Protein AF-A0A957YSC2-F1 (afdb_monomer_lite)

Secondary structure (DSSP, 8-state):
--HHHHHHHHHHHHHHHHHHHHHHHHHSPTT-STTHHHHHHHHHHHHHH-S---STTSGGGGS-THHHHHHHHHHTTS---SSS--B-TTB-SS--TT-B--SB---GGGSTT--THHHHHHHHHHHHHHHHHHHHHHHHHHHHHHSPPPPPTT-S--

Structure (mmCIF, N/CA/C/O backbone):
data_AF-A0A957YSC2-F1
#
_entry.id   AF-A0A957YSC2-F1
#
loop_
_atom_site.group_PDB
_atom_site.id
_atom_site.type_symbol
_atom_site.label_atom_id
_atom_site.label_alt_id
_atom_site.label_comp_id
_atom_site.label_asym_id
_atom_site.label_entity_id
_atom_site.label_seq_id
_atom_site.pdbx_PDB_ins_code
_atom_site.Cartn_x
_atom_site.Cartn_y
_atom_site.Cartn_z
_atom_site.occupancy
_atom_site.B_iso_or_equiv
_atom_site.auth_seq_id
_atom_site.auth_comp_id
_atom_site.auth_asym_id
_atom_site.auth_atom_id
_atom_site.pdbx_PDB_model_num
ATOM 1 N N . MET A 1 1 ? -17.896 9.058 29.463 1.00 62.88 1 MET A N 1
ATOM 2 C CA . MET A 1 1 ? -18.098 9.526 28.073 1.00 62.88 1 MET A CA 1
ATOM 3 C C . MET A 1 1 ? -19.356 8.866 27.535 1.00 62.88 1 MET A C 1
ATOM 5 O O . MET A 1 1 ? -19.517 7.671 27.756 1.00 62.88 1 MET A O 1
ATOM 9 N N . ASN A 1 2 ? -20.286 9.606 26.928 1.00 84.62 2 ASN A N 1
ATOM 10 C CA . ASN A 1 2 ? -21.500 8.982 26.395 1.00 84.62 2 ASN A CA 1
ATOM 11 C C . ASN A 1 2 ? -21.150 8.113 25.158 1.00 84.62 2 ASN A C 1
ATOM 13 O O . ASN A 1 2 ? -20.099 8.283 24.527 1.00 84.62 2 ASN A O 1
ATOM 17 N N . HIS A 1 3 ? -22.006 7.141 24.833 1.00 85.12 3 HIS A N 1
ATOM 18 C CA . HIS A 1 3 ? -21.762 6.214 23.721 1.00 85.12 3 HIS A CA 1
ATOM 19 C C . HIS A 1 3 ? -21.606 6.955 22.380 1.00 85.12 3 HIS A C 1
ATOM 21 O O . HIS A 1 3 ? -20.705 6.645 21.606 1.00 85.12 3 HIS A O 1
ATOM 27 N N . ARG A 1 4 ? -22.405 8.008 22.160 1.00 90.19 4 ARG A N 1
ATOM 28 C CA . ARG A 1 4 ? -22.374 8.833 20.942 1.00 90.19 4 ARG A CA 1
ATOM 29 C C . ARG A 1 4 ? -21.027 9.533 20.732 1.00 90.19 4 ARG A C 1
ATOM 31 O O . ARG A 1 4 ? -20.445 9.399 19.667 1.00 90.19 4 ARG A O 1
ATOM 38 N N . SER A 1 5 ? -20.489 10.212 21.742 1.00 91.19 5 SER A N 1
ATOM 39 C CA . SER A 1 5 ? -19.176 10.868 21.699 1.00 91.19 5 SER A CA 1
ATOM 40 C C . SER A 1 5 ? -18.053 9.865 21.462 1.00 91.19 5 SER A C 1
ATOM 42 O O . SER A 1 5 ? -17.110 10.165 20.745 1.00 91.19 5 SER A O 1
ATOM 44 N N . THR A 1 6 ? -18.170 8.657 22.016 1.00 91.44 6 THR A N 1
ATOM 45 C CA . THR A 1 6 ? -17.183 7.595 21.785 1.00 91.44 6 THR A CA 1
ATOM 46 C C . THR A 1 6 ? -17.180 7.142 20.325 1.00 91.44 6 THR A C 1
ATOM 48 O O . THR A 1 6 ? -16.116 7.035 19.723 1.00 91.44 6 THR A O 1
ATOM 51 N N . LEU A 1 7 ? -18.362 6.931 19.738 1.00 92.62 7 LEU A N 1
ATOM 52 C CA . LEU A 1 7 ? -18.491 6.584 18.321 1.00 92.62 7 LEU A CA 1
ATOM 53 C C . LEU A 1 7 ? -18.013 7.711 17.402 1.00 92.62 7 LEU A C 1
ATOM 55 O O . LEU A 1 7 ? -17.359 7.434 16.400 1.00 92.62 7 LEU A O 1
ATOM 59 N N . LEU A 1 8 ? -18.296 8.970 17.749 1.00 96.00 8 LEU A N 1
ATOM 60 C CA . LEU A 1 8 ? -17.815 10.129 16.994 1.00 96.00 8 LEU A CA 1
ATOM 61 C C . LEU A 1 8 ? -16.286 10.213 17.005 1.00 96.00 8 LEU A C 1
ATOM 63 O O . LEU A 1 8 ? -15.685 10.380 15.949 1.00 96.00 8 LEU A O 1
ATOM 67 N N . LEU A 1 9 ? -15.654 10.038 18.169 1.00 95.75 9 LEU A N 1
ATOM 68 C CA . LEU A 1 9 ? -14.194 10.041 18.285 1.00 95.75 9 LEU A CA 1
ATOM 69 C C . LEU A 1 9 ? -13.557 8.884 17.514 1.00 95.75 9 LEU A C 1
ATOM 71 O O . LEU A 1 9 ? -12.603 9.101 16.775 1.00 95.75 9 LEU A O 1
ATOM 75 N N . LEU A 1 10 ? -14.104 7.671 17.635 1.00 96.12 10 LEU A N 1
ATOM 76 C CA . LEU A 1 10 ? -13.619 6.526 16.867 1.00 96.12 10 LEU A CA 1
ATOM 77 C C . LEU A 1 10 ? -13.745 6.778 15.361 1.00 96.12 10 LEU A C 1
ATOM 79 O O . LEU A 1 10 ? -12.794 6.550 14.624 1.00 96.12 10 LEU A O 1
ATOM 83 N N . SER A 1 11 ? -14.892 7.288 14.911 1.00 97.69 11 SER A N 1
ATOM 84 C CA . SER A 1 11 ? -15.116 7.604 13.497 1.00 97.69 11 SER A CA 1
ATOM 85 C C . SER A 1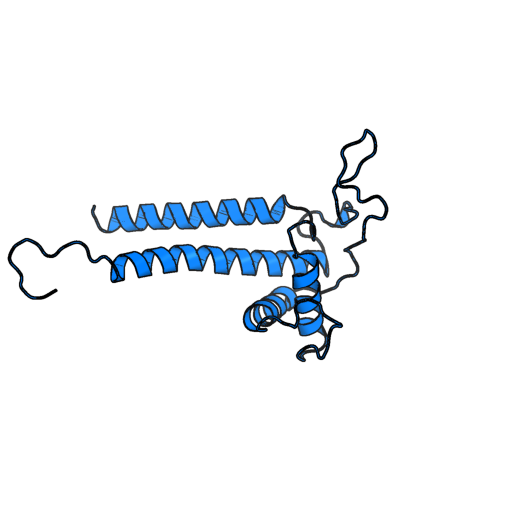 11 ? -14.122 8.653 13.000 1.00 97.69 11 SER A C 1
AT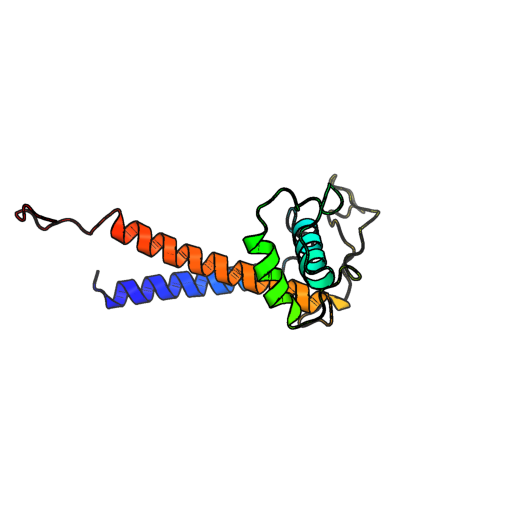OM 87 O O . SER A 1 11 ? -13.544 8.478 11.933 1.00 97.69 11 SER A O 1
ATOM 89 N N . ALA A 1 12 ? -13.865 9.701 13.788 1.00 98.06 12 ALA A N 1
ATOM 90 C CA . ALA A 1 12 ? -12.872 10.720 13.459 1.00 98.06 12 ALA A CA 1
ATOM 91 C C . ALA A 1 12 ? -11.457 10.131 13.336 1.00 98.06 12 ALA A C 1
ATOM 93 O O . ALA A 1 12 ? -10.742 10.469 12.398 1.00 98.06 12 ALA A O 1
ATOM 94 N N . ILE A 1 13 ? -11.073 9.213 14.230 1.00 98.12 13 ILE A N 1
ATOM 95 C CA . ILE A 1 13 ? -9.780 8.515 14.167 1.00 98.12 13 ILE A CA 1
ATOM 96 C C . ILE A 1 13 ? -9.690 7.643 12.911 1.00 98.12 13 ILE A C 1
ATOM 98 O O . ILE A 1 13 ? -8.691 7.709 12.202 1.00 98.12 13 ILE A O 1
ATOM 102 N N . LEU A 1 14 ? -10.721 6.849 12.611 1.00 98.56 14 LEU A N 1
ATOM 103 C CA . LEU A 1 14 ? -10.721 5.963 11.444 1.00 98.56 14 LEU A CA 1
ATOM 104 C C . LEU A 1 14 ? -10.684 6.747 10.130 1.00 98.56 14 LEU A C 1
ATOM 106 O O . LEU A 1 14 ? -9.916 6.403 9.237 1.00 98.56 14 LEU A O 1
ATOM 110 N N . VAL A 1 15 ? -11.472 7.820 10.024 1.00 98.56 15 VAL A N 1
ATOM 111 C CA . VAL A 1 15 ? -11.459 8.708 8.853 1.00 98.56 15 VAL A CA 1
ATOM 112 C C . VAL A 1 15 ? -10.116 9.424 8.739 1.00 98.56 15 VAL A C 1
ATOM 114 O O . VAL A 1 15 ? -9.544 9.463 7.655 1.00 98.56 15 VAL A O 1
ATOM 117 N N . GLY A 1 16 ? -9.578 9.945 9.845 1.00 98.62 16 GLY A N 1
ATOM 118 C CA . GLY A 1 16 ? -8.266 10.590 9.864 1.00 98.62 16 GLY A CA 1
ATOM 119 C C . GLY A 1 16 ? -7.150 9.647 9.412 1.00 98.62 16 GLY A C 1
ATOM 120 O O . GLY A 1 16 ? -6.364 10.003 8.538 1.00 98.62 16 GLY A O 1
ATOM 121 N N . HIS A 1 17 ? -7.125 8.421 9.941 1.00 98.69 17 HIS A N 1
ATOM 122 C CA . HIS A 1 17 ? -6.181 7.380 9.530 1.00 98.69 17 HIS A CA 1
ATOM 123 C C . HIS A 1 17 ? -6.315 7.041 8.045 1.00 98.69 17 HIS A C 1
ATOM 125 O O . HIS A 1 17 ? -5.317 7.037 7.330 1.00 98.69 17 HIS A O 1
ATOM 131 N N . LEU A 1 18 ? -7.542 6.814 7.566 1.00 98.62 18 LEU A N 1
ATOM 132 C CA . LEU A 1 18 ? -7.810 6.510 6.162 1.00 98.62 18 LEU A CA 1
ATOM 133 C C . LEU A 1 18 ? -7.289 7.619 5.238 1.00 98.62 18 LEU A C 1
ATOM 135 O O . LEU A 1 18 ? -6.597 7.329 4.267 1.00 98.62 18 LEU A O 1
ATOM 139 N N . LEU A 1 19 ? -7.584 8.885 5.546 1.00 98.50 19 LEU A N 1
ATOM 140 C CA . LEU A 1 19 ? -7.144 10.027 4.740 1.00 98.50 19 LEU A CA 1
ATOM 141 C C . LEU A 1 19 ? -5.619 10.170 4.726 1.00 98.50 19 LEU A C 1
ATOM 143 O O . LEU A 1 19 ? -5.042 10.396 3.665 1.00 98.50 19 LEU A O 1
ATOM 147 N N . LEU A 1 20 ? -4.962 10.001 5.877 1.00 98.44 20 LEU A N 1
ATOM 148 C CA . LEU A 1 20 ? -3.501 10.043 5.965 1.00 98.44 20 LEU A CA 1
ATOM 149 C C . LEU A 1 20 ? -2.857 8.896 5.182 1.00 98.44 20 LEU A C 1
ATOM 151 O O . LEU A 1 20 ? -1.911 9.125 4.433 1.00 98.44 20 LEU A O 1
ATOM 155 N N . ALA A 1 21 ? -3.386 7.680 5.310 1.00 97.88 21 ALA A N 1
ATOM 156 C CA . ALA A 1 21 ? -2.877 6.507 4.612 1.00 97.88 21 ALA A CA 1
ATOM 157 C C . ALA A 1 21 ? -3.079 6.608 3.089 1.00 97.88 21 ALA A C 1
ATOM 159 O O . ALA A 1 21 ? -2.171 6.271 2.330 1.00 97.88 21 ALA A O 1
ATOM 160 N N . LEU A 1 22 ? -4.221 7.136 2.631 1.00 96.88 22 LEU A N 1
ATOM 161 C CA . LEU A 1 22 ? -4.457 7.449 1.216 1.00 96.88 22 LEU A CA 1
ATOM 162 C C . LEU A 1 22 ? -3.511 8.545 0.711 1.00 96.88 22 LEU A C 1
ATOM 164 O O . LEU A 1 22 ? -2.940 8.402 -0.367 1.00 96.88 22 LEU A O 1
ATOM 168 N N . GLY A 1 23 ? -3.311 9.612 1.490 1.00 95.88 23 GLY A N 1
ATOM 169 C CA . GLY A 1 23 ? -2.373 10.683 1.155 1.00 95.88 23 GLY A CA 1
ATOM 170 C C . GLY A 1 23 ? -0.941 10.165 1.019 1.00 95.88 23 GLY A C 1
ATOM 171 O O . GLY A 1 23 ? -0.293 10.409 0.007 1.00 95.88 23 GLY A O 1
ATOM 172 N N . TYR A 1 24 ? -0.477 9.369 1.983 1.00 94.88 24 TYR A N 1
ATOM 173 C CA . TYR A 1 24 ? 0.834 8.721 1.924 1.00 94.88 24 TYR A CA 1
ATOM 174 C C . TYR A 1 24 ? 0.955 7.787 0.711 1.00 94.88 24 TYR A C 1
ATOM 176 O O . TYR A 1 24 ? 1.922 7.866 -0.041 1.00 94.88 24 TYR A O 1
ATOM 184 N N . SER A 1 25 ? -0.070 6.966 0.460 1.00 93.94 25 SER A N 1
ATOM 185 C CA . SER A 1 25 ? -0.151 6.083 -0.709 1.00 93.94 25 SER A CA 1
ATOM 186 C C . SER A 1 25 ? -0.113 6.832 -2.045 1.00 93.94 25 SER A C 1
ATOM 188 O O . SER A 1 25 ? 0.288 6.239 -3.045 1.00 93.94 25 SER A O 1
ATOM 190 N N . ALA A 1 26 ? -0.595 8.073 -2.107 1.00 91.81 26 ALA A N 1
ATOM 191 C CA . ALA A 1 26 ? -0.601 8.874 -3.328 1.00 91.81 26 ALA A CA 1
ATOM 192 C C . ALA A 1 26 ? 0.719 9.628 -3.537 1.00 91.81 26 ALA A C 1
ATOM 194 O O . ALA A 1 26 ? 1.157 9.775 -4.673 1.00 91.81 26 ALA A O 1
ATOM 195 N N . LEU A 1 27 ? 1.337 10.099 -2.449 1.00 92.25 27 LEU A N 1
ATOM 196 C CA . LEU A 1 27 ? 2.548 10.921 -2.486 1.00 92.25 27 LEU A CA 1
ATOM 197 C C . LEU A 1 27 ? 3.839 10.103 -2.570 1.00 92.25 27 LEU A C 1
ATOM 199 O O . LEU A 1 27 ? 4.828 10.602 -3.098 1.00 92.25 27 LEU A O 1
ATOM 203 N N . ASN A 1 28 ? 3.851 8.874 -2.050 1.00 92.75 28 ASN A N 1
ATOM 204 C CA . ASN A 1 28 ? 5.012 7.999 -2.154 1.00 92.75 28 ASN A CA 1
ATOM 205 C C . ASN A 1 28 ? 5.117 7.438 -3.585 1.00 92.75 28 ASN A C 1
ATOM 207 O O . ASN A 1 28 ? 4.165 6.779 -4.020 1.00 92.75 28 ASN A O 1
ATOM 211 N N . PRO A 1 29 ? 6.227 7.633 -4.317 1.00 93.25 29 PRO A N 1
ATOM 212 C CA . PRO A 1 29 ? 6.389 7.055 -5.650 1.00 93.25 29 PRO A CA 1
ATOM 213 C C . PRO A 1 29 ? 6.274 5.522 -5.638 1.00 93.25 29 PRO A C 1
ATOM 215 O O . PRO A 1 29 ? 6.428 4.875 -4.595 1.00 93.25 29 PRO A O 1
ATOM 218 N N . LEU A 1 30 ? 5.899 4.919 -6.766 1.00 93.75 30 LEU A N 1
ATOM 219 C CA . LEU A 1 30 ? 5.600 3.484 -6.815 1.00 93.75 30 LEU A CA 1
ATOM 220 C C . LEU A 1 30 ? 6.881 2.652 -6.679 1.00 93.75 30 LEU A C 1
ATOM 222 O O . LEU A 1 30 ? 7.806 2.811 -7.465 1.00 93.75 30 LEU A O 1
ATOM 226 N N . GLY A 1 31 ? 6.923 1.733 -5.712 1.00 94.31 31 GLY A N 1
ATOM 227 C CA . GLY A 1 31 ? 8.061 0.834 -5.507 1.00 94.31 31 GLY A CA 1
ATOM 228 C C . GLY A 1 31 ? 9.152 1.377 -4.581 1.00 94.31 31 GLY A C 1
ATOM 229 O O . GLY A 1 31 ? 10.008 0.598 -4.179 1.00 94.31 31 GLY A O 1
ATOM 230 N N . GLU A 1 32 ? 9.102 2.657 -4.196 1.00 95.25 32 GLU A N 1
ATOM 231 C CA . GLU A 1 32 ? 10.106 3.286 -3.318 1.00 95.25 32 GLU A CA 1
ATOM 232 C C . GLU A 1 32 ? 9.911 2.965 -1.831 1.00 95.25 32 GLU A C 1
ATOM 234 O O . GLU A 1 32 ? 10.845 3.077 -1.037 1.00 95.25 32 GLU A O 1
ATOM 239 N N . ALA A 1 33 ? 8.698 2.572 -1.417 1.00 93.56 33 ALA A N 1
ATOM 240 C CA . ALA A 1 33 ? 8.511 2.135 -0.037 1.00 93.56 33 ALA A CA 1
ATOM 241 C C . ALA A 1 33 ? 9.301 0.833 0.216 1.00 93.56 33 ALA A C 1
ATOM 243 O O . ALA A 1 33 ? 9.388 -0.010 -0.683 1.00 93.56 33 ALA A O 1
ATOM 244 N N . PRO A 1 34 ? 9.840 0.629 1.435 1.00 91.19 34 PRO A N 1
ATOM 245 C CA . PRO A 1 34 ? 10.600 -0.573 1.763 1.00 91.19 34 PRO A CA 1
ATOM 246 C C . PRO A 1 34 ? 9.859 -1.855 1.368 1.00 91.19 34 PRO A C 1
ATOM 248 O O . PRO A 1 34 ? 8.680 -2.019 1.687 1.00 91.19 34 PRO A O 1
ATOM 251 N N . ASP A 1 35 ? 10.561 -2.738 0.653 1.00 92.75 35 ASP A N 1
ATOM 252 C CA . ASP A 1 35 ? 10.083 -4.028 0.133 1.00 92.75 35 ASP A CA 1
ATOM 253 C C . ASP A 1 35 ? 8.862 -3.965 -0.813 1.00 92.75 35 ASP A C 1
ATOM 255 O O . ASP A 1 35 ? 8.349 -4.998 -1.254 1.00 92.75 35 ASP A O 1
ATOM 259 N N . GLU A 1 36 ? 8.371 -2.778 -1.177 1.00 95.94 36 GLU A N 1
ATOM 260 C CA . GLU A 1 36 ? 7.087 -2.623 -1.861 1.00 95.94 36 GLU A CA 1
ATOM 261 C C . GLU A 1 36 ? 7.088 -3.234 -3.266 1.00 95.94 36 GLU A C 1
ATOM 263 O O . GLU A 1 36 ? 6.162 -3.966 -3.627 1.00 95.94 36 GLU A O 1
ATOM 268 N N . ALA A 1 37 ? 8.151 -2.996 -4.039 1.00 95.88 37 ALA A N 1
ATOM 269 C CA . ALA A 1 37 ? 8.337 -3.599 -5.360 1.00 95.88 37 ALA A CA 1
ATOM 270 C C . ALA A 1 37 ? 8.378 -5.139 -5.298 1.00 95.88 37 ALA A C 1
ATOM 272 O O . ALA A 1 37 ? 7.877 -5.834 -6.184 1.00 95.88 37 ALA A O 1
ATOM 273 N N . ASP A 1 38 ? 8.921 -5.671 -4.210 1.00 95.25 38 ASP A N 1
ATOM 274 C CA . ASP A 1 38 ? 9.083 -7.094 -3.939 1.00 95.25 38 ASP A CA 1
ATOM 275 C C . ASP A 1 38 ? 7.733 -7.758 -3.600 1.00 95.25 38 ASP A C 1
ATOM 277 O O . ASP A 1 38 ? 7.379 -8.819 -4.130 1.00 95.25 38 ASP A O 1
ATOM 281 N N . HIS A 1 39 ? 6.921 -7.097 -2.766 1.00 96.88 39 HIS A N 1
ATOM 282 C CA . HIS A 1 39 ? 5.535 -7.492 -2.505 1.00 96.88 39 HIS A CA 1
ATOM 283 C C . HIS A 1 39 ? 4.677 -7.403 -3.772 1.00 96.88 39 HIS A C 1
ATOM 285 O O . HIS A 1 39 ? 3.873 -8.303 -4.039 1.00 96.88 39 HIS A O 1
ATOM 291 N N . TRP A 1 40 ? 4.869 -6.353 -4.571 1.00 97.44 40 TRP A N 1
ATOM 292 C CA . TRP A 1 40 ? 4.183 -6.172 -5.845 1.00 97.44 40 TRP A CA 1
ATOM 293 C C . TRP A 1 40 ? 4.517 -7.282 -6.845 1.00 97.44 40 TRP A C 1
ATOM 295 O O . TRP A 1 40 ? 3.611 -7.846 -7.459 1.00 97.44 40 TRP A O 1
ATOM 305 N N . ALA A 1 41 ? 5.783 -7.692 -6.950 1.00 96.62 41 ALA A N 1
ATOM 306 C CA . ALA A 1 41 ? 6.179 -8.803 -7.811 1.00 96.62 41 ALA A CA 1
ATOM 307 C C . ALA A 1 41 ? 5.467 -10.116 -7.444 1.00 96.62 41 ALA A C 1
ATOM 309 O O . ALA A 1 41 ? 5.043 -10.856 -8.335 1.00 96.62 41 ALA A O 1
ATOM 310 N N . TYR A 1 42 ? 5.269 -10.383 -6.150 1.00 97.44 42 TYR A N 1
ATOM 311 C CA . TYR A 1 42 ? 4.499 -11.545 -5.705 1.00 97.44 42 TYR A CA 1
ATOM 312 C C . TYR A 1 42 ? 3.005 -11.408 -6.053 1.00 97.44 42 TYR A C 1
ATOM 314 O O . TYR A 1 42 ? 2.398 -12.347 -6.569 1.00 97.44 42 TYR A O 1
ATOM 322 N N . ILE A 1 43 ? 2.415 -10.225 -5.872 1.00 98.06 43 ILE A N 1
ATOM 323 C CA . ILE A 1 43 ? 1.029 -9.948 -6.283 1.00 98.06 43 ILE A CA 1
ATOM 324 C C . ILE A 1 43 ? 0.834 -10.195 -7.787 1.00 98.06 43 ILE A C 1
ATOM 326 O O . ILE A 1 43 ? -0.096 -10.897 -8.190 1.00 98.06 43 ILE A O 1
ATOM 330 N N . VAL A 1 44 ? 1.737 -9.672 -8.619 1.00 97.62 44 VAL A N 1
ATOM 331 C CA . VAL A 1 44 ? 1.718 -9.858 -10.076 1.00 97.62 44 VAL A CA 1
ATOM 332 C C . VAL A 1 44 ? 1.874 -11.333 -10.446 1.00 97.62 44 VAL A C 1
ATOM 334 O O . VAL A 1 44 ? 1.159 -11.811 -11.326 1.00 97.62 44 VAL A O 1
ATOM 337 N N . TYR A 1 45 ? 2.757 -12.069 -9.765 1.00 97.31 45 TYR A N 1
ATOM 338 C CA . TYR A 1 45 ? 2.916 -13.509 -9.972 1.00 97.31 45 TYR A CA 1
ATOM 339 C C . TYR A 1 45 ? 1.612 -14.263 -9.691 1.00 97.31 45 TYR A C 1
ATOM 341 O O . TYR A 1 45 ? 1.153 -15.023 -10.538 1.00 97.31 45 TYR A O 1
ATOM 349 N N . LEU A 1 46 ? 0.971 -14.017 -8.544 1.00 97.50 46 LEU A N 1
ATOM 350 C CA . LEU A 1 46 ? -0.285 -14.682 -8.182 1.00 97.50 46 LEU A CA 1
ATOM 351 C C . LEU A 1 46 ? -1.418 -14.350 -9.160 1.00 97.50 46 LEU A C 1
ATOM 353 O O . LEU A 1 46 ? -2.178 -15.243 -9.534 1.00 97.50 46 LEU A O 1
ATOM 357 N N . ALA A 1 47 ? -1.512 -13.094 -9.605 1.00 97.62 47 ALA A N 1
ATOM 358 C CA . ALA A 1 47 ? -2.518 -12.671 -10.577 1.00 97.62 47 ALA A CA 1
ATOM 359 C C . ALA A 1 47 ? -2.345 -13.362 -11.943 1.00 97.62 47 ALA A C 1
ATOM 361 O O . ALA A 1 47 ? -3.337 -13.732 -12.576 1.00 97.62 47 ALA A O 1
ATOM 362 N N . LYS A 1 48 ? -1.096 -13.552 -12.391 1.00 96.62 48 LYS A N 1
ATOM 363 C CA . LYS A 1 48 ? -0.778 -14.135 -13.704 1.00 96.62 48 LYS A CA 1
ATOM 364 C C . LYS A 1 48 ? -0.771 -15.659 -13.705 1.00 96.62 48 LYS A C 1
ATOM 366 O O . LYS A 1 48 ? -1.426 -16.268 -14.543 1.00 96.62 48 LYS A O 1
ATOM 371 N N . GLU A 1 49 ? -0.051 -16.266 -12.769 1.00 95.69 49 GLU A N 1
ATOM 372 C CA . GLU A 1 49 ? 0.194 -17.712 -12.746 1.00 95.69 49 GLU A CA 1
ATOM 373 C C . GLU A 1 49 ? -0.926 -18.485 -12.046 1.00 95.69 49 GLU A C 1
ATOM 375 O O . GLU A 1 49 ? -1.091 -19.680 -12.276 1.00 95.69 49 GLU A O 1
ATOM 380 N N . ARG A 1 50 ? -1.701 -17.819 -11.173 1.00 94.62 50 ARG A N 1
ATOM 381 C CA . ARG A 1 50 ? -2.762 -18.439 -10.355 1.00 94.62 50 ARG A CA 1
ATOM 382 C C . ARG A 1 50 ? -2.283 -19.667 -9.568 1.00 94.62 50 ARG A C 1
ATOM 384 O O . ARG A 1 50 ? -3.058 -20.571 -9.266 1.00 94.62 50 ARG A O 1
ATOM 391 N N . ALA A 1 51 ? -1.003 -19.676 -9.221 1.00 94.69 51 ALA A N 1
ATOM 392 C CA . ALA A 1 51 ? -0.327 -20.724 -8.478 1.00 94.69 51 ALA A CA 1
ATOM 393 C C . ALA A 1 51 ? 0.619 -20.088 -7.459 1.00 94.69 51 ALA A C 1
ATOM 395 O O . ALA A 1 51 ? 1.009 -18.929 -7.601 1.00 94.69 51 ALA A O 1
ATOM 396 N N . LEU A 1 52 ? 0.994 -20.841 -6.426 1.00 94.00 52 LEU A N 1
ATOM 397 C CA . LEU A 1 52 ? 1.993 -20.375 -5.469 1.00 94.00 52 LEU A CA 1
ATOM 398 C C . LEU A 1 52 ? 3.398 -20.463 -6.091 1.00 94.00 52 LEU A C 1
ATOM 400 O O . LEU A 1 52 ? 3.704 -21.473 -6.732 1.00 94.00 52 LEU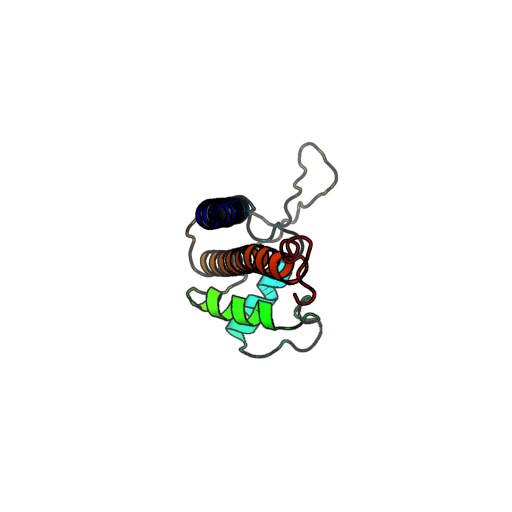 A O 1
ATOM 404 N N . PRO A 1 53 ? 4.263 -19.448 -5.903 1.00 92.56 53 PRO A N 1
ATOM 405 C CA . PRO A 1 53 ? 5.631 -19.501 -6.385 1.00 92.56 53 PRO A CA 1
ATOM 406 C C . PRO A 1 53 ? 6.394 -20.644 -5.724 1.00 92.56 53 PRO A C 1
ATOM 408 O O . PRO A 1 53 ? 6.319 -20.842 -4.512 1.00 92.56 53 PRO A O 1
ATOM 411 N N . VAL A 1 54 ? 7.183 -21.357 -6.524 1.00 89.69 54 VAL A N 1
ATOM 412 C CA . VAL A 1 54 ? 8.101 -22.390 -6.043 1.00 89.69 54 VAL A CA 1
ATOM 413 C C . VAL A 1 54 ? 9.532 -21.874 -6.169 1.00 89.69 54 VAL A C 1
ATOM 415 O O . VAL A 1 54 ? 9.949 -21.416 -7.235 1.00 89.69 54 VAL A O 1
ATOM 418 N N . GLY A 1 55 ? 10.293 -21.961 -5.078 1.00 84.81 55 GLY A N 1
ATOM 419 C CA . GLY A 1 55 ? 11.695 -21.545 -5.038 1.00 84.81 55 GLY A CA 1
ATOM 420 C C . GLY A 1 55 ? 11.908 -20.025 -4.918 1.00 84.81 55 GLY A C 1
ATOM 421 O O . GLY A 1 55 ? 10.970 -19.271 -4.648 1.00 84.81 55 GLY A O 1
ATOM 422 N N . PRO A 1 56 ? 13.155 -19.555 -5.106 1.00 83.69 56 PRO A N 1
ATOM 423 C CA . PRO A 1 56 ? 13.569 -18.190 -4.767 1.00 83.69 56 PRO A CA 1
ATOM 424 C C . PRO A 1 56 ? 13.212 -17.136 -5.828 1.00 83.69 56 PRO A C 1
ATOM 426 O O . PRO A 1 56 ? 13.611 -15.986 -5.697 1.00 83.69 56 PRO A O 1
ATOM 429 N N . LYS A 1 57 ? 12.483 -17.502 -6.893 1.00 82.12 57 LYS A N 1
ATOM 430 C CA . LYS A 1 57 ? 12.185 -16.605 -8.027 1.00 82.12 57 LYS A CA 1
ATOM 431 C C . LYS A 1 57 ? 11.373 -15.367 -7.621 1.00 82.12 57 LYS A C 1
ATOM 433 O O . LYS A 1 57 ? 11.474 -14.333 -8.269 1.00 82.12 57 LYS A O 1
ATOM 438 N N . VAL A 1 58 ? 10.556 -15.489 -6.578 1.00 91.19 58 VAL A N 1
ATOM 439 C CA . VAL A 1 58 ? 9.779 -14.394 -5.991 1.00 91.19 58 VAL A CA 1
ATOM 440 C C . VAL A 1 58 ? 10.263 -14.226 -4.556 1.00 91.19 58 VAL A C 1
ATOM 442 O O . VAL A 1 58 ? 9.966 -15.074 -3.722 1.00 91.19 58 VAL A O 1
ATOM 445 N N . THR A 1 59 ? 11.006 -13.159 -4.261 1.00 88.94 59 THR A N 1
ATOM 446 C CA . THR A 1 59 ? 11.703 -12.959 -2.973 1.00 88.94 59 THR A CA 1
ATOM 447 C C . THR A 1 59 ? 10.779 -13.094 -1.760 1.00 88.94 59 THR A C 1
ATOM 449 O O . THR A 1 59 ? 11.134 -13.693 -0.742 1.00 88.94 59 THR A O 1
ATOM 452 N N . GLN A 1 60 ? 9.555 -12.579 -1.887 1.00 91.38 60 GLN A N 1
ATOM 453 C CA . GLN A 1 60 ? 8.557 -12.562 -0.820 1.00 91.38 60 GLN A CA 1
ATOM 454 C C . GLN A 1 60 ? 7.726 -13.858 -0.732 1.00 91.38 60 GLN A C 1
ATOM 456 O O . GLN A 1 60 ? 6.841 -13.949 0.117 1.00 91.38 60 GLN A O 1
ATOM 461 N N . SER A 1 61 ? 8.016 -14.887 -1.546 1.00 90.12 61 SER A N 1
ATOM 462 C CA . SER A 1 61 ? 7.304 -16.183 -1.520 1.00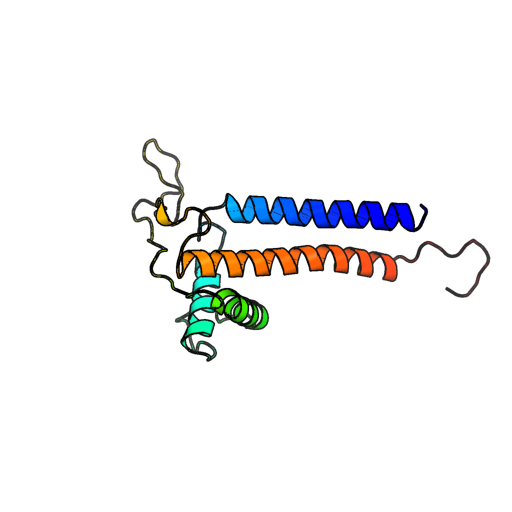 90.12 61 SER A CA 1
ATOM 463 C C . SER A 1 61 ? 7.476 -16.948 -0.206 1.00 90.12 61 SER A C 1
ATOM 465 O O . SER A 1 61 ? 6.659 -17.804 0.122 1.00 90.12 61 SER A O 1
ATOM 467 N N . LYS A 1 62 ? 8.504 -16.597 0.578 1.00 90.25 62 LYS A N 1
ATOM 468 C CA . LYS A 1 62 ? 8.722 -17.089 1.945 1.00 90.25 62 LYS A CA 1
ATOM 469 C C . LYS A 1 62 ? 7.607 -16.693 2.924 1.00 90.25 62 LYS A C 1
ATOM 471 O O . LYS A 1 62 ? 7.487 -17.311 3.979 1.00 90.25 62 LYS A O 1
ATOM 476 N N . HIS A 1 63 ? 6.816 -15.664 2.612 1.00 90.88 63 HIS A N 1
ATOM 477 C CA . HIS A 1 63 ? 5.723 -15.201 3.465 1.00 90.88 63 HIS A CA 1
ATOM 478 C C . HIS A 1 63 ? 4.399 -15.918 3.150 1.00 90.88 63 HIS A C 1
ATOM 480 O O . HIS A 1 63 ? 4.158 -16.296 2.000 1.00 90.88 63 HIS A O 1
ATOM 486 N N . PRO A 1 64 ? 3.501 -16.077 4.146 1.00 93.94 64 PRO A N 1
ATOM 487 C CA . PRO A 1 64 ? 2.172 -16.634 3.916 1.00 93.94 64 PRO A CA 1
ATOM 488 C C . PRO A 1 64 ? 1.395 -15.852 2.841 1.00 93.94 64 PRO A C 1
ATOM 490 O O . PRO A 1 64 ? 1.402 -14.620 2.858 1.00 93.94 64 PRO A O 1
ATOM 493 N N . PRO A 1 65 ? 0.667 -16.533 1.938 1.00 95.19 65 PRO A N 1
ATOM 494 C CA . PRO A 1 65 ? 0.165 -15.919 0.709 1.00 95.19 65 PRO A CA 1
ATOM 495 C C . PRO A 1 65 ? -1.101 -15.075 0.891 1.00 95.19 65 PRO A C 1
ATOM 497 O O . PRO A 1 65 ? -1.541 -14.455 -0.069 1.00 95.19 65 PRO A O 1
ATOM 500 N N . LEU A 1 66 ? -1.736 -15.068 2.070 1.00 96.50 66 LEU A N 1
ATOM 501 C CA . LEU A 1 66 ? -3.085 -14.508 2.247 1.00 96.50 66 LEU A CA 1
ATOM 502 C C . LEU A 1 66 ? -3.180 -13.038 1.811 1.00 96.50 66 LEU A C 1
ATOM 504 O O . LEU A 1 66 ? -4.095 -12.661 1.074 1.00 96.50 66 LEU A O 1
ATOM 508 N N . TYR A 1 67 ? -2.227 -12.215 2.247 1.00 97.31 67 TYR A N 1
ATOM 509 C CA . TYR A 1 67 ? -2.183 -10.806 1.866 1.00 97.31 67 TYR A CA 1
ATOM 510 C C . TYR A 1 67 ? -1.984 -10.655 0.355 1.00 97.31 67 TYR A C 1
ATOM 512 O O . TYR A 1 67 ? -2.780 -9.996 -0.307 1.00 97.31 67 TYR A O 1
ATOM 520 N N . HIS A 1 68 ? -0.974 -11.317 -0.211 1.00 97.69 68 HIS A N 1
ATOM 521 C CA . HIS A 1 68 ? -0.640 -11.181 -1.628 1.00 97.69 68 HIS A CA 1
ATOM 522 C C . HIS A 1 68 ? -1.737 -11.731 -2.540 1.00 97.69 68 HIS A C 1
ATOM 524 O O . HIS A 1 68 ? -2.012 -11.139 -3.576 1.00 97.69 68 HIS A O 1
ATOM 530 N N . ALA A 1 69 ? -2.408 -12.816 -2.150 1.00 98.06 69 ALA A N 1
ATOM 531 C CA . ALA A 1 69 ? -3.507 -13.409 -2.906 1.00 98.06 69 ALA A CA 1
ATOM 532 C C . ALA A 1 69 ? -4.749 -12.508 -2.918 1.00 98.06 69 ALA A C 1
ATOM 534 O O . ALA A 1 69 ? -5.361 -12.310 -3.966 1.00 98.06 69 ALA A O 1
ATOM 535 N N . THR A 1 70 ? -5.110 -11.918 -1.773 1.00 98.50 70 THR A N 1
ATOM 536 C CA . THR A 1 70 ? -6.238 -10.971 -1.704 1.00 98.50 70 THR A CA 1
ATOM 537 C C . THR A 1 70 ? -5.913 -9.653 -2.404 1.00 98.50 70 THR A C 1
ATOM 539 O O . THR A 1 70 ? -6.746 -9.134 -3.142 1.00 98.50 70 THR A O 1
ATOM 542 N N . ALA A 1 71 ? -4.681 -9.156 -2.275 1.00 98.44 71 ALA A N 1
ATOM 543 C CA . ALA A 1 71 ? -4.207 -8.001 -3.028 1.00 98.44 71 ALA A CA 1
ATOM 544 C C . ALA A 1 71 ? -4.187 -8.272 -4.542 1.00 98.44 71 ALA A C 1
ATOM 546 O O . ALA A 1 71 ? -4.593 -7.407 -5.310 1.00 98.44 71 ALA A O 1
ATOM 547 N N . ALA A 1 72 ? -3.794 -9.473 -4.983 1.00 98.38 72 ALA A N 1
ATOM 548 C CA . ALA A 1 72 ? -3.850 -9.883 -6.387 1.00 98.38 72 ALA A CA 1
ATOM 549 C C . ALA A 1 72 ? -5.278 -9.923 -6.928 1.00 98.38 72 ALA A C 1
ATOM 551 O O . ALA A 1 72 ? -5.511 -9.466 -8.046 1.00 98.38 72 ALA A O 1
ATOM 552 N N . LEU A 1 73 ? -6.243 -10.398 -6.135 1.00 98.31 73 LEU A N 1
ATOM 553 C CA . LEU A 1 73 ? -7.657 -10.359 -6.506 1.00 98.31 73 LEU A CA 1
ATOM 554 C C . LEU A 1 73 ? -8.134 -8.918 -6.738 1.00 98.31 73 LEU A C 1
ATOM 556 O O . LEU A 1 73 ? -8.756 -8.640 -7.758 1.00 98.31 73 LEU A O 1
ATOM 560 N N . VAL A 1 74 ? -7.800 -7.997 -5.829 1.00 98.38 74 VAL A N 1
ATOM 561 C CA . VAL A 1 74 ? -8.169 -6.577 -5.953 1.00 98.38 74 VAL A CA 1
ATOM 562 C C . VAL A 1 74 ? -7.433 -5.903 -7.119 1.00 98.38 74 VAL A C 1
ATOM 564 O O . VAL A 1 74 ? -8.043 -5.190 -7.912 1.00 98.38 74 VAL A O 1
ATOM 567 N N . ALA A 1 75 ? -6.136 -6.162 -7.285 1.00 97.94 75 ALA A N 1
ATOM 568 C CA . ALA A 1 75 ? -5.334 -5.616 -8.379 1.00 97.94 75 ALA A CA 1
ATOM 569 C C . ALA A 1 75 ? -5.804 -6.110 -9.762 1.00 97.94 75 ALA A C 1
ATOM 571 O O . ALA A 1 75 ? -5.646 -5.400 -10.755 1.00 97.94 75 ALA A O 1
ATOM 572 N N . SER A 1 76 ? -6.426 -7.293 -9.829 1.00 97.75 76 SER A N 1
ATOM 573 C CA . SER A 1 76 ? -6.972 -7.881 -11.061 1.00 97.75 76 SER A CA 1
ATOM 574 C C . SER A 1 76 ? -8.216 -7.163 -11.606 1.00 97.75 76 SER A C 1
ATOM 576 O O . SER A 1 76 ? -8.676 -7.504 -12.691 1.00 97.75 76 SER A O 1
ATOM 578 N N . PHE A 1 77 ? -8.749 -6.144 -10.913 1.00 96.94 77 PHE A N 1
ATOM 579 C CA . PHE A 1 77 ? -9.702 -5.194 -11.513 1.00 96.94 77 PHE A CA 1
ATOM 580 C C . PHE A 1 77 ? -9.040 -4.220 -12.511 1.00 96.94 77 PHE A C 1
ATOM 582 O O . PHE A 1 77 ? -9.723 -3.416 -13.147 1.00 96.94 77 PHE A O 1
ATOM 589 N N . ALA A 1 78 ? -7.716 -4.285 -12.650 1.00 95.81 78 ALA A N 1
ATOM 590 C CA . ALA A 1 78 ? -6.932 -3.652 -13.702 1.00 95.81 78 ALA A CA 1
ATOM 591 C C . ALA A 1 78 ? -6.023 -4.713 -14.361 1.00 95.81 78 ALA A C 1
ATOM 593 O O . ALA A 1 78 ? -6.423 -5.867 -14.496 1.00 95.81 78 ALA A O 1
ATOM 594 N N . GLU A 1 79 ? -4.804 -4.355 -14.775 1.00 96.38 79 GLU A N 1
ATOM 595 C CA . GLU A 1 79 ? -3.877 -5.283 -15.440 1.00 96.38 79 GLU A CA 1
ATOM 596 C C . GLU A 1 79 ? -2.550 -5.366 -14.667 1.00 96.38 79 GLU A C 1
ATOM 598 O O . GLU A 1 79 ? -1.617 -4.621 -14.973 1.00 96.38 79 GLU A O 1
ATOM 603 N N . PRO A 1 80 ? -2.433 -6.240 -13.645 1.00 97.12 80 PRO A N 1
ATOM 604 C CA . PRO A 1 80 ? -1.202 -6.388 -12.870 1.00 97.12 80 PRO A CA 1
ATOM 605 C C . PRO A 1 80 ? 0.019 -6.685 -13.756 1.00 97.12 80 PRO A C 1
ATOM 607 O O . PRO A 1 80 ? 0.093 -7.710 -14.440 1.00 97.12 80 PRO A O 1
ATOM 610 N N . ALA A 1 81 ? 1.009 -5.792 -13.732 1.00 95.56 81 ALA A N 1
ATOM 611 C CA . ALA A 1 81 ? 2.240 -5.906 -14.508 1.00 95.56 81 ALA A CA 1
ATOM 612 C C . ALA A 1 81 ? 3.412 -5.193 -13.815 1.00 95.56 81 ALA A C 1
ATOM 614 O O . ALA A 1 81 ? 3.208 -4.269 -13.037 1.00 95.56 81 ALA A O 1
ATOM 615 N N . ASN A 1 82 ? 4.640 -5.607 -14.145 1.00 91.12 82 ASN A N 1
ATOM 616 C CA . ASN A 1 82 ? 5.895 -5.019 -13.647 1.00 91.12 82 ASN A CA 1
ATOM 617 C C . ASN A 1 82 ? 6.638 -4.196 -14.712 1.00 91.12 82 ASN A C 1
ATOM 619 O O . ASN A 1 82 ? 7.806 -3.880 -14.546 1.00 91.12 82 ASN A O 1
ATOM 623 N N . ASN A 1 83 ? 5.996 -3.879 -15.836 1.00 91.12 83 ASN A N 1
ATOM 624 C CA . ASN A 1 83 ? 6.646 -3.235 -16.983 1.00 91.12 83 ASN A CA 1
ATOM 625 C C . ASN A 1 83 ? 6.908 -1.729 -16.810 1.00 91.12 83 ASN A C 1
ATOM 627 O O . ASN A 1 83 ? 7.514 -1.130 -17.692 1.00 91.12 83 ASN A O 1
ATOM 631 N N . PHE A 1 84 ? 6.441 -1.123 -15.718 1.00 91.88 84 PHE A N 1
ATOM 632 C CA . PHE A 1 84 ? 6.608 0.306 -15.445 1.00 91.88 84 PHE A CA 1
ATOM 633 C C . PHE A 1 84 ? 7.670 0.599 -14.374 1.00 91.88 84 PHE A C 1
ATOM 635 O O . PHE A 1 84 ? 8.228 1.690 -14.367 1.00 91.88 84 PHE A O 1
ATOM 642 N N . LEU A 1 85 ? 7.992 -0.369 -13.505 1.00 93.75 85 LEU A N 1
ATOM 643 C CA . LEU A 1 85 ? 9.066 -0.224 -12.524 1.00 93.75 85 LEU A CA 1
ATOM 644 C C . LEU A 1 85 ? 10.416 -0.372 -13.231 1.00 93.75 85 LEU A C 1
ATOM 646 O O . LEU A 1 85 ? 10.845 -1.478 -13.562 1.00 93.75 85 LEU A O 1
ATOM 650 N N . ARG A 1 86 ? 11.076 0.757 -13.484 1.00 94.00 86 ARG A N 1
ATOM 651 C CA . ARG A 1 86 ? 12.398 0.820 -14.119 1.00 94.00 86 ARG A CA 1
ATOM 652 C C . ARG A 1 86 ? 13.444 1.088 -13.052 1.00 94.00 86 ARG A C 1
ATOM 654 O O . ARG A 1 86 ? 13.423 2.167 -12.475 1.00 94.00 86 ARG A O 1
ATOM 661 N N . SER A 1 87 ? 14.333 0.139 -12.782 1.00 94.06 87 SER A N 1
ATOM 662 C CA . SER A 1 87 ? 15.411 0.342 -11.807 1.00 94.06 87 SER A CA 1
ATOM 663 C C . SER A 1 87 ? 16.273 1.550 -12.179 1.00 94.06 87 SER A C 1
ATOM 665 O O . SER A 1 87 ? 16.629 1.722 -13.346 1.00 94.06 87 SER A O 1
ATOM 667 N N . ASN A 1 88 ? 16.605 2.370 -11.186 1.00 95.06 88 ASN A N 1
ATOM 668 C CA . ASN A 1 88 ? 17.507 3.501 -11.333 1.00 95.06 88 ASN A CA 1
ATOM 669 C C . ASN A 1 88 ? 18.970 3.009 -11.284 1.00 95.06 88 ASN A C 1
ATOM 671 O O . ASN A 1 88 ? 19.396 2.513 -10.239 1.00 95.06 88 ASN A O 1
ATOM 675 N N . PRO A 1 89 ? 19.753 3.123 -12.377 1.00 94.25 89 PRO A N 1
ATOM 676 C CA . PRO A 1 89 ? 21.166 2.740 -12.372 1.00 94.25 89 PRO A CA 1
ATOM 677 C C . PRO A 1 89 ? 22.036 3.692 -11.540 1.00 94.25 89 PRO A C 1
ATOM 679 O O . PRO A 1 89 ? 23.114 3.295 -11.111 1.00 94.25 89 PRO A O 1
ATOM 682 N N . ASP A 1 90 ? 21.554 4.911 -11.290 1.00 93.25 90 ASP A N 1
ATOM 683 C CA . ASP A 1 90 ? 22.265 5.971 -10.574 1.00 93.25 90 ASP A CA 1
ATOM 684 C C . ASP A 1 90 ? 21.854 6.036 -9.092 1.00 93.25 90 ASP A C 1
ATOM 686 O O . ASP A 1 90 ? 21.952 7.090 -8.462 1.00 93.25 90 ASP A O 1
ATOM 690 N N . VAL A 1 91 ? 21.312 4.942 -8.538 1.00 94.12 91 VAL A N 1
ATOM 691 C CA . VAL A 1 91 ? 20.935 4.888 -7.120 1.00 94.12 91 VAL A CA 1
ATOM 692 C C . VAL A 1 91 ? 22.181 5.033 -6.246 1.00 94.12 91 VAL A C 1
ATOM 694 O O . VAL A 1 91 ? 23.110 4.228 -6.315 1.00 94.12 91 VAL A O 1
ATOM 697 N N . ASP A 1 92 ? 22.189 6.061 -5.405 1.00 93.31 92 ASP A N 1
ATOM 698 C CA . ASP A 1 92 ? 23.233 6.297 -4.415 1.00 93.31 92 ASP A CA 1
ATOM 699 C C . ASP A 1 92 ? 22.595 6.770 -3.106 1.00 93.31 92 ASP A C 1
ATOM 701 O O . ASP A 1 92 ? 21.688 7.601 -3.093 1.00 93.31 92 ASP A O 1
ATOM 705 N N . PHE A 1 93 ? 23.072 6.227 -1.989 1.00 90.19 93 PHE A N 1
ATOM 706 C CA . PHE A 1 93 ? 22.628 6.598 -0.645 1.00 90.19 93 PHE A CA 1
ATOM 707 C C . PHE A 1 93 ? 23.546 7.626 0.010 1.00 90.19 93 PHE A C 1
ATOM 709 O O . PHE A 1 93 ? 23.220 8.138 1.082 1.00 90.19 93 PHE A O 1
ATOM 716 N N . VAL A 1 94 ? 24.695 7.919 -0.601 1.00 94.06 94 VAL A N 1
ATOM 717 C CA . VAL A 1 94 ? 25.642 8.921 -0.124 1.00 94.06 94 VAL A CA 1
ATOM 718 C C . VAL A 1 94 ? 25.297 10.268 -0.765 1.00 94.06 94 VAL A C 1
ATOM 720 O O . VAL A 1 94 ? 25.406 10.414 -1.980 1.00 94.06 94 VAL A O 1
ATOM 723 N N . PRO A 1 95 ? 24.904 11.292 0.014 1.00 92.81 95 PRO A N 1
ATOM 724 C CA . PRO A 1 95 ? 24.541 12.581 -0.561 1.00 92.81 95 PRO A CA 1
ATOM 725 C C . PRO A 1 95 ? 25.715 13.279 -1.263 1.00 92.81 95 PRO A C 1
ATOM 727 O O . PRO A 1 95 ? 26.746 13.558 -0.649 1.00 92.81 95 PRO A O 1
ATOM 730 N N . HIS A 1 96 ? 25.530 13.626 -2.538 1.00 92.25 96 HIS A N 1
ATOM 731 C CA . HIS A 1 96 ? 26.438 14.444 -3.351 1.00 92.25 96 HIS A CA 1
ATOM 732 C C . HIS A 1 96 ? 25.632 15.259 -4.390 1.00 92.25 96 HIS A C 1
ATOM 734 O O . HIS A 1 96 ? 24.450 14.987 -4.585 1.00 92.25 96 HIS A O 1
ATOM 740 N N . PRO A 1 97 ? 26.201 16.266 -5.086 1.00 91.81 97 PRO A N 1
ATOM 741 C CA . PRO A 1 97 ? 25.419 17.181 -5.937 1.00 91.81 97 PRO A CA 1
ATOM 742 C C . PRO A 1 97 ? 24.588 16.547 -7.067 1.00 91.81 97 PRO A C 1
ATOM 744 O O . PRO A 1 97 ? 23.699 17.203 -7.597 1.00 91.81 97 PRO A O 1
ATOM 747 N N . ALA A 1 98 ? 24.879 15.302 -7.442 1.00 89.31 98 ALA A N 1
ATOM 748 C CA . ALA A 1 98 ? 24.195 14.559 -8.500 1.00 89.31 98 ALA A CA 1
ATOM 749 C C . ALA A 1 98 ? 23.622 13.221 -7.996 1.00 89.31 98 ALA A C 1
ATOM 751 O O . ALA A 1 98 ? 23.377 12.330 -8.800 1.00 89.31 98 ALA A O 1
ATOM 752 N N . TRP A 1 99 ? 23.480 13.052 -6.676 1.00 93.69 99 TRP A N 1
ATOM 753 C CA . TRP A 1 99 ? 22.990 11.799 -6.101 1.00 93.69 99 TRP A CA 1
ATOM 754 C C . TRP A 1 99 ? 21.497 11.606 -6.378 1.00 93.69 99 TRP A C 1
ATOM 756 O O . TRP A 1 99 ? 20.743 12.579 -6.474 1.00 93.69 99 TRP A O 1
ATOM 766 N N . SER A 1 100 ? 21.069 10.348 -6.465 1.00 92.25 100 SER A N 1
ATOM 767 C CA . SER A 1 100 ? 19.662 9.970 -6.576 1.00 92.25 100 SER A CA 1
ATOM 768 C C . SER A 1 100 ? 19.359 8.863 -5.566 1.00 92.25 100 SER A C 1
ATOM 770 O O . SER A 1 100 ? 19.832 7.743 -5.747 1.00 92.25 100 SER A O 1
ATOM 772 N N . PRO A 1 101 ? 18.562 9.129 -4.517 1.00 92.44 101 PRO A N 1
ATOM 773 C CA . PRO A 1 101 ? 18.207 8.104 -3.537 1.00 92.44 101 PRO A CA 1
ATOM 774 C C . PRO A 1 101 ? 17.129 7.130 -4.033 1.00 92.44 101 PRO A C 1
ATOM 776 O O . PRO A 1 101 ? 16.843 6.154 -3.346 1.00 92.44 101 PRO A O 1
ATOM 779 N N . ASN A 1 102 ? 16.508 7.402 -5.185 1.00 94.06 102 ASN A N 1
ATOM 780 C CA . ASN A 1 102 ? 15.386 6.616 -5.691 1.00 94.06 102 ASN A CA 1
ATOM 781 C C . ASN A 1 102 ? 15.872 5.274 -6.243 1.00 94.06 102 ASN A C 1
ATOM 783 O O . ASN A 1 102 ? 16.823 5.226 -7.031 1.00 94.06 102 ASN A O 1
ATOM 787 N N . PHE A 1 103 ? 15.177 4.199 -5.892 1.00 94.44 103 PHE A N 1
ATOM 788 C CA . PHE A 1 103 ? 15.397 2.869 -6.454 1.00 94.44 103 PHE A CA 1
ATOM 789 C C . PHE A 1 103 ? 14.894 2.747 -7.899 1.00 94.44 103 PHE A C 1
ATOM 791 O O . PHE A 1 103 ? 15.407 1.918 -8.658 1.00 94.44 103 PHE A O 1
ATOM 798 N N . PHE A 1 104 ? 13.909 3.556 -8.293 1.00 95.38 104 PHE A N 1
ATOM 799 C CA . PHE A 1 104 ? 13.239 3.503 -9.586 1.00 95.38 104 PHE A CA 1
ATOM 800 C C . PHE A 1 104 ? 13.203 4.863 -10.304 1.00 95.38 104 PHE A C 1
ATOM 802 O O . PHE A 1 104 ? 13.279 5.940 -9.714 1.00 95.38 104 PHE A O 1
ATOM 809 N N . ILE A 1 105 ? 13.103 4.809 -11.633 1.00 93.88 105 ILE A N 1
ATOM 810 C CA . ILE A 1 105 ? 12.950 5.977 -12.505 1.00 93.88 105 ILE A CA 1
ATOM 811 C C . ILE A 1 105 ? 11.463 6.272 -12.685 1.00 93.88 105 ILE A C 1
ATOM 813 O O . ILE A 1 105 ? 10.778 5.595 -13.464 1.00 93.88 105 ILE A O 1
ATOM 817 N N . HIS A 1 106 ? 11.004 7.338 -12.040 1.00 91.31 106 HIS A N 1
ATOM 818 C CA . HIS A 1 106 ? 9.620 7.797 -12.108 1.00 91.31 106 HIS A CA 1
ATOM 819 C C . HIS A 1 106 ? 9.379 8.718 -13.302 1.00 91.31 106 HIS A C 1
ATOM 821 O O . HIS A 1 106 ? 10.123 9.672 -13.535 1.00 91.31 106 HIS A O 1
ATOM 827 N N . GLY A 1 107 ? 8.321 8.430 -14.057 1.00 85.19 107 GLY A N 1
ATOM 828 C CA . GLY A 1 107 ? 7.886 9.231 -15.198 1.00 85.19 107 GLY A CA 1
ATOM 829 C C . GLY A 1 107 ? 6.452 9.754 -15.045 1.00 85.19 107 GLY A C 1
ATOM 830 O O . GLY A 1 107 ? 5.744 9.383 -14.107 1.00 85.19 107 GLY A O 1
ATOM 831 N N . PRO A 1 108 ? 5.992 10.616 -15.969 1.00 83.25 108 PRO A N 1
ATOM 832 C CA . PRO A 1 108 ? 4.641 11.187 -15.944 1.00 83.25 108 PRO A CA 1
ATOM 833 C C . PRO A 1 108 ? 3.522 10.136 -16.059 1.00 83.25 108 PRO A C 1
ATOM 835 O O . PRO A 1 108 ? 2.374 10.411 -15.714 1.00 83.25 108 PRO A O 1
ATOM 838 N N . GLU A 1 109 ? 3.824 8.922 -16.510 1.00 78.75 109 GLU A N 1
ATOM 839 C CA . GLU A 1 109 ? 2.903 7.785 -16.548 1.00 78.75 109 GLU A CA 1
ATOM 840 C C . GLU A 1 109 ? 2.392 7.355 -15.163 1.00 78.75 109 GLU A C 1
ATOM 842 O O . GLU A 1 109 ? 1.304 6.787 -15.070 1.00 78.75 109 GLU A O 1
ATOM 847 N N . GLU A 1 110 ? 3.129 7.660 -14.089 1.00 81.88 110 GLU A N 1
ATOM 848 C CA . GLU A 1 110 ? 2.740 7.344 -12.706 1.00 81.88 110 GLU A CA 1
ATOM 849 C C . GLU A 1 110 ? 1.663 8.286 -12.149 1.00 81.88 110 GLU A C 1
ATOM 851 O O . GLU A 1 110 ? 1.188 8.102 -11.029 1.00 81.88 110 GLU A O 1
ATOM 856 N N . THR A 1 111 ? 1.222 9.276 -12.931 1.00 77.38 111 THR A N 1
ATOM 857 C CA . THR A 1 111 ? 0.182 10.208 -12.494 1.00 77.38 111 THR A CA 1
ATOM 858 C C . THR A 1 111 ? -1.161 9.492 -12.333 1.00 77.38 111 THR A C 1
ATOM 860 O O . THR A 1 111 ? -1.644 8.798 -13.233 1.00 77.38 111 THR A O 1
ATOM 863 N N . TRP A 1 112 ? -1.810 9.699 -11.186 1.00 71.75 112 TRP A N 1
ATOM 864 C CA . TRP A 1 112 ? -3.147 9.174 -10.911 1.00 71.75 112 TRP A CA 1
ATOM 865 C C . TRP A 1 112 ? -4.164 9.575 -12.005 1.00 71.75 112 TRP A C 1
ATOM 867 O O . TRP A 1 112 ? -4.193 10.745 -12.394 1.00 71.75 112 TRP A O 1
ATOM 877 N N . PRO A 1 113 ? -5.045 8.664 -12.478 1.00 68.25 113 PRO A N 1
ATOM 878 C CA . PRO A 1 113 ? -5.283 7.294 -12.000 1.00 68.25 113 PRO A CA 1
ATOM 879 C C . PRO A 1 113 ? -4.439 6.203 -12.684 1.00 68.25 113 PRO A C 1
ATOM 881 O O . PRO A 1 113 ? -4.678 5.016 -12.442 1.00 68.25 113 PRO A O 1
ATOM 884 N N . GLY A 1 114 ? -3.493 6.581 -13.549 1.00 80.75 114 GLY A N 1
ATOM 885 C CA . GLY A 1 114 ? -2.688 5.661 -14.348 1.00 80.75 114 GLY A CA 1
ATOM 886 C C . GLY A 1 114 ? -3.504 4.659 -15.183 1.00 80.75 114 GLY A C 1
ATOM 887 O O . GLY A 1 114 ? -4.746 4.614 -15.191 1.00 80.75 114 GLY A O 1
ATOM 888 N N . THR A 1 115 ? -2.795 3.801 -15.907 1.00 89.19 115 THR A N 1
ATOM 889 C CA . THR A 1 115 ? -3.384 2.704 -16.693 1.00 89.19 115 THR A CA 1
ATOM 890 C C . THR A 1 115 ? -2.609 1.408 -16.486 1.00 89.19 115 THR A C 1
ATOM 892 O O . THR A 1 115 ? -1.451 1.428 -16.068 1.00 89.19 115 THR A O 1
ATOM 895 N N . GLY A 1 116 ? -3.249 0.271 -16.765 1.00 93.19 116 GLY A N 1
ATOM 896 C CA . GLY A 1 116 ? -2.623 -1.048 -16.682 1.00 93.19 116 GLY A CA 1
ATOM 897 C C . GLY A 1 116 ? -2.035 -1.355 -15.298 1.00 93.19 116 GLY A C 1
ATOM 898 O O . GLY A 1 116 ? -2.738 -1.269 -14.286 1.00 93.19 116 GLY A O 1
ATOM 899 N N . GLY A 1 117 ? -0.736 -1.671 -15.264 1.00 95.00 117 GLY A N 1
ATOM 900 C CA . GLY A 1 117 ? -0.005 -2.053 -14.051 1.00 95.00 117 GLY A CA 1
ATOM 901 C C . GLY A 1 117 ? 0.031 -0.974 -12.971 1.00 95.00 117 GLY A C 1
ATOM 902 O O . GLY A 1 117 ? -0.078 -1.302 -11.794 1.00 95.00 117 GLY A O 1
ATOM 903 N N . ILE A 1 118 ? 0.092 0.302 -13.356 1.00 94.94 118 ILE A N 1
ATOM 904 C CA . ILE A 1 118 ? 0.134 1.437 -12.418 1.00 94.94 118 ILE A CA 1
ATOM 905 C C . ILE A 1 118 ? -1.171 1.508 -11.619 1.00 94.94 118 ILE A C 1
ATOM 907 O O . ILE A 1 118 ? -1.164 1.554 -10.389 1.00 94.94 118 ILE A O 1
ATOM 911 N N . ARG A 1 119 ? -2.315 1.415 -12.309 1.00 95.19 119 ARG A N 1
ATOM 912 C CA . ARG A 1 119 ? -3.631 1.367 -11.657 1.00 95.19 119 ARG A CA 1
ATOM 913 C C . ARG A 1 119 ? -3.764 0.139 -10.761 1.00 95.19 119 ARG A C 1
ATOM 915 O O . ARG A 1 119 ? -4.275 0.243 -9.650 1.00 95.19 119 ARG A O 1
ATOM 922 N N . ALA A 1 120 ? -3.301 -1.016 -11.237 1.00 97.00 120 ALA A N 1
ATOM 923 C CA . ALA A 1 120 ? -3.325 -2.256 -10.470 1.00 97.00 120 ALA A CA 1
ATOM 924 C C . ALA A 1 120 ? -2.497 -2.149 -9.173 1.00 97.00 120 ALA A C 1
ATOM 926 O O . ALA A 1 120 ? -2.933 -2.624 -8.124 1.00 97.00 120 ALA A O 1
ATOM 927 N N . PHE A 1 121 ? -1.353 -1.463 -9.218 1.00 96.50 121 PHE A N 1
ATOM 928 C CA . PHE A 1 121 ? -0.519 -1.201 -8.046 1.00 96.50 121 PHE A CA 1
ATOM 929 C C . PHE A 1 121 ? -1.245 -0.302 -7.040 1.00 96.50 121 PHE A C 1
ATOM 931 O O . PHE A 1 121 ? -1.313 -0.622 -5.853 1.00 96.50 121 PHE A O 1
ATOM 938 N N . TYR A 1 122 ? -1.870 0.784 -7.499 1.00 95.62 122 TYR A N 1
ATOM 939 C CA . TYR A 1 122 ? -2.675 1.635 -6.623 1.00 95.62 122 TYR A CA 1
ATOM 940 C C . TYR A 1 122 ? -3.861 0.900 -5.986 1.00 95.62 122 TYR A C 1
ATOM 942 O O . TYR A 1 122 ? -4.178 1.145 -4.825 1.00 95.62 122 TYR A O 1
ATOM 950 N N . LEU A 1 123 ? -4.504 -0.022 -6.708 1.00 97.06 123 LEU A N 1
ATOM 951 C CA . LEU A 1 123 ? -5.552 -0.878 -6.148 1.00 97.06 123 LEU A CA 1
ATOM 952 C C . LEU A 1 123 ? -5.007 -1.795 -5.040 1.00 97.06 123 LEU A C 1
ATOM 954 O O . LEU A 1 123 ? -5.653 -1.954 -4.003 1.00 97.06 123 LEU A O 1
ATOM 958 N N . ALA A 1 124 ? -3.802 -2.347 -5.212 1.00 97.50 124 ALA A N 1
ATOM 959 C CA . ALA A 1 124 ? -3.130 -3.110 -4.161 1.00 97.50 124 ALA A CA 1
ATOM 960 C C . ALA A 1 124 ? -2.778 -2.234 -2.942 1.00 97.50 124 ALA A C 1
ATOM 962 O O . ALA A 1 124 ? -3.010 -2.649 -1.803 1.00 97.50 124 ALA A O 1
ATOM 963 N N . ARG A 1 125 ? -2.299 -0.999 -3.154 1.00 96.94 125 ARG A N 1
ATOM 964 C CA . ARG A 1 125 ? -2.087 -0.027 -2.065 1.00 96.94 125 ARG A CA 1
ATOM 965 C C . ARG A 1 125 ? -3.389 0.295 -1.336 1.00 96.94 125 ARG A C 1
ATOM 967 O O . ARG A 1 125 ? -3.423 0.244 -0.109 1.00 96.94 125 ARG A O 1
ATOM 974 N N . LEU A 1 126 ? -4.474 0.555 -2.068 1.00 97.19 126 LEU A N 1
ATOM 975 C CA . LEU A 1 126 ? -5.795 0.809 -1.492 1.00 97.19 126 LEU A CA 1
ATOM 976 C C . LEU A 1 126 ? -6.247 -0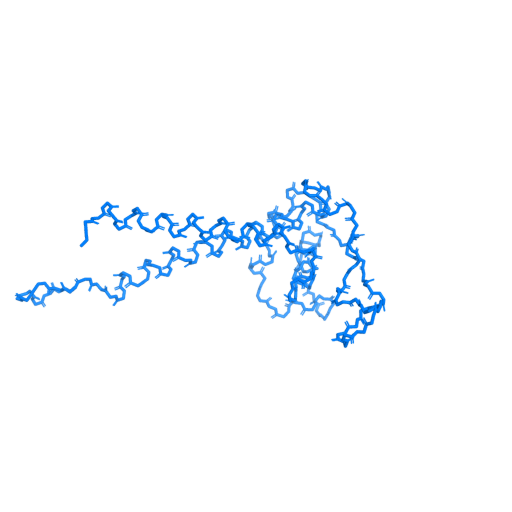.360 -0.609 1.00 97.19 126 LEU A C 1
ATOM 978 O O . LEU A 1 126 ? -6.759 -0.136 0.486 1.00 97.19 126 LEU A O 1
ATOM 982 N N . TRP A 1 127 ? -6.011 -1.601 -1.039 1.00 98.38 127 TRP A N 1
ATOM 983 C CA . TRP A 1 127 ? -6.307 -2.777 -0.223 1.00 98.38 127 TRP A CA 1
ATOM 984 C C . TRP A 1 127 ? -5.518 -2.793 1.095 1.00 98.38 127 TRP A C 1
ATOM 986 O O . TRP A 1 127 ? -6.104 -2.997 2.159 1.00 98.38 127 TRP A O 1
ATOM 996 N N . SER A 1 128 ? -4.217 -2.492 1.051 1.00 97.88 128 SER A N 1
ATOM 997 C CA . SER A 1 128 ? -3.388 -2.352 2.257 1.00 97.88 128 SER A CA 1
ATOM 998 C C . SER A 1 128 ? -3.904 -1.247 3.192 1.00 97.88 128 SER A C 1
ATOM 1000 O O . SER A 1 128 ? -4.033 -1.452 4.402 1.00 97.88 128 SER A O 1
ATOM 1002 N N . VAL A 1 129 ? -4.307 -0.100 2.636 1.00 98.31 129 VAL A N 1
ATOM 1003 C CA . VAL A 1 129 ? -4.904 1.016 3.386 1.00 98.31 129 VAL A CA 1
ATOM 1004 C C . VAL A 1 129 ? -6.206 0.600 4.083 1.00 98.31 129 VAL A C 1
ATOM 1006 O O . VAL A 1 129 ? -6.399 0.906 5.265 1.00 98.31 129 VAL A O 1
ATOM 1009 N N . VAL A 1 130 ? -7.088 -0.131 3.392 1.00 98.50 130 VAL A N 1
ATOM 1010 C CA . VAL A 1 130 ? -8.339 -0.653 3.968 1.00 98.50 130 VAL A CA 1
ATOM 1011 C C . VAL A 1 130 ? -8.043 -1.586 5.142 1.00 98.50 130 VAL A C 1
ATOM 1013 O O . VAL A 1 130 ? -8.577 -1.376 6.233 1.00 98.50 130 VAL A O 1
ATOM 1016 N N . LEU A 1 131 ? -7.150 -2.564 4.962 1.00 98.50 131 LEU A N 1
ATOM 1017 C CA . LEU A 1 131 ? -6.774 -3.512 6.017 1.00 98.50 131 LEU A CA 1
ATOM 1018 C C . LEU A 1 131 ? -6.133 -2.818 7.226 1.00 98.50 131 LEU A C 1
ATOM 1020 O O . LEU A 1 131 ? -6.461 -3.128 8.374 1.00 98.50 131 LEU A O 1
ATOM 1024 N N . SER A 1 132 ? -5.261 -1.841 6.983 1.00 98.19 132 SER A N 1
ATOM 1025 C CA . SER A 1 132 ? -4.648 -1.020 8.030 1.00 98.19 132 SER A CA 1
ATOM 1026 C C . SER A 1 132 ? -5.705 -0.239 8.822 1.00 98.19 132 SER A C 1
ATOM 1028 O O . SER A 1 132 ? -5.725 -0.279 10.052 1.00 98.19 132 SER A O 1
ATOM 1030 N N . THR A 1 133 ? -6.669 0.383 8.135 1.00 98.62 133 THR A N 1
ATOM 1031 C CA . THR A 1 133 ? -7.786 1.103 8.773 1.00 98.62 133 THR A CA 1
ATOM 1032 C C . THR A 1 133 ? -8.668 0.167 9.603 1.00 98.62 133 THR A C 1
ATOM 1034 O O . THR A 1 133 ? -9.015 0.476 10.745 1.00 98.62 133 THR A O 1
ATOM 1037 N N . MET A 1 134 ? -8.994 -1.014 9.068 1.00 98.38 134 MET A N 1
ATOM 1038 C CA . MET A 1 134 ? -9.735 -2.047 9.800 1.00 98.38 134 MET A CA 1
ATOM 1039 C C . MET A 1 134 ? -8.984 -2.502 11.055 1.00 98.38 134 MET A C 1
ATOM 1041 O O . MET A 1 134 ? -9.607 -2.724 12.092 1.00 98.38 134 MET A O 1
ATOM 1045 N N . THR A 1 135 ? -7.6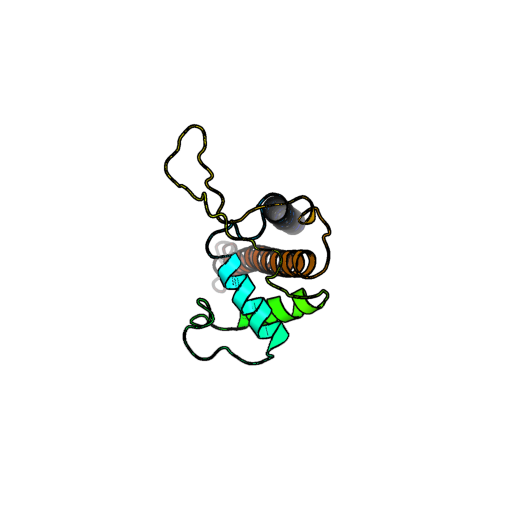55 -2.586 10.987 1.00 98.31 135 THR A N 1
ATOM 1046 C CA . THR A 1 135 ? -6.802 -2.972 12.119 1.00 98.31 135 THR A CA 1
ATOM 1047 C C . THR A 1 135 ? -6.865 -1.949 13.252 1.00 98.31 135 THR A C 1
ATOM 1049 O O . THR A 1 135 ? -6.956 -2.342 14.414 1.00 98.31 135 THR A O 1
ATOM 1052 N N . VAL A 1 136 ? -6.919 -0.647 12.947 1.00 98.38 136 VAL A N 1
ATOM 1053 C CA . VAL A 1 136 ? -7.139 0.402 13.964 1.00 98.38 136 VAL A CA 1
ATOM 1054 C C . VAL A 1 136 ? -8.480 0.195 14.681 1.00 98.38 136 VAL A C 1
ATOM 1056 O O . VAL A 1 136 ? -8.543 0.219 15.913 1.00 98.38 136 VAL A O 1
ATOM 1059 N N . GLY A 1 137 ? -9.552 -0.072 13.929 1.00 97.94 137 GLY A N 1
ATOM 1060 C CA . GLY A 1 137 ? -10.876 -0.351 14.495 1.00 97.94 137 GLY A CA 1
ATOM 1061 C C . GLY A 1 137 ? -10.910 -1.626 15.343 1.00 97.94 137 GLY A C 1
ATOM 1062 O O . GLY A 1 137 ? -11.471 -1.632 16.441 1.00 97.94 137 GLY A O 1
ATOM 1063 N N . ALA A 1 138 ? -10.262 -2.692 14.871 1.00 98.00 138 ALA A N 1
ATOM 1064 C CA . ALA A 1 138 ? -10.128 -3.946 15.603 1.00 98.00 138 ALA A CA 1
ATOM 1065 C C . ALA A 1 138 ? -9.313 -3.771 16.894 1.00 98.00 138 ALA A C 1
ATOM 1067 O O . ALA A 1 138 ? -9.700 -4.301 17.933 1.00 98.00 138 ALA A O 1
ATOM 1068 N N . GLY A 1 139 ? -8.239 -2.976 16.863 1.00 97.50 139 GLY A N 1
ATOM 1069 C CA . GLY A 1 139 ? -7.441 -2.634 18.041 1.00 97.50 139 GLY A CA 1
ATOM 1070 C C . GLY A 1 139 ? -8.259 -1.895 19.100 1.00 97.50 139 GLY A C 1
ATOM 1071 O O . GLY A 1 139 ? -8.203 -2.240 20.281 1.00 97.50 139 GLY A O 1
ATOM 1072 N N . TYR A 1 140 ? -9.101 -0.946 18.680 1.00 95.19 140 TYR A N 1
ATOM 1073 C CA . TYR A 1 140 ? -10.057 -0.300 19.580 1.00 95.19 140 TYR A CA 1
ATOM 1074 C C . TYR A 1 140 ? -11.043 -1.309 20.193 1.00 95.19 140 TYR A C 1
ATOM 1076 O O . TYR A 1 140 ? -11.245 -1.316 21.410 1.00 95.19 140 TYR A O 1
ATOM 1084 N N . ALA A 1 141 ? -11.646 -2.178 19.376 1.00 94.69 141 ALA A N 1
ATOM 1085 C CA . ALA A 1 141 ? -12.589 -3.189 19.855 1.00 94.69 141 ALA A CA 1
ATOM 1086 C C . ALA A 1 141 ? -11.931 -4.160 20.850 1.00 94.69 141 ALA A C 1
ATOM 1088 O O . ALA A 1 141 ? -12.496 -4.439 21.908 1.00 94.69 141 ALA A O 1
ATOM 1089 N N . LEU A 1 142 ? -10.707 -4.604 20.556 1.00 96.50 142 LEU A N 1
ATOM 1090 C CA . LEU A 1 142 ? -9.913 -5.453 21.438 1.00 96.50 142 LEU A CA 1
ATOM 1091 C C . LEU A 1 142 ? -9.629 -4.759 22.773 1.00 96.50 142 LEU A C 1
ATOM 1093 O O . LEU A 1 142 ? -9.852 -5.352 23.825 1.00 96.50 142 LEU A O 1
ATOM 1097 N N . ALA A 1 143 ? -9.213 -3.490 22.754 1.00 93.75 143 ALA A N 1
ATOM 1098 C CA . ALA A 1 143 ? -8.965 -2.725 23.974 1.00 93.75 143 ALA A CA 1
ATOM 1099 C C . ALA A 1 143 ? -10.226 -2.598 24.846 1.00 93.75 143 ALA A C 1
ATOM 1101 O O . ALA A 1 143 ? -10.145 -2.687 26.070 1.00 93.75 143 ALA A O 1
ATOM 1102 N N . ARG A 1 144 ? -11.407 -2.444 24.234 1.00 91.12 144 ARG A N 1
ATOM 1103 C CA . ARG A 1 144 ? -12.691 -2.387 24.955 1.00 91.12 144 ARG A CA 1
ATOM 1104 C C . ARG A 1 144 ? -13.078 -3.712 25.608 1.00 91.12 144 ARG A C 1
ATOM 1106 O O . ARG A 1 144 ? -13.735 -3.681 26.646 1.00 91.12 144 ARG A O 1
ATOM 1113 N N . LEU A 1 145 ? -12.697 -4.838 25.006 1.00 92.81 145 LEU A N 1
ATOM 1114 C CA . LEU A 1 145 ? -12.925 -6.176 25.556 1.00 92.81 145 LEU A CA 1
ATOM 1115 C C . LEU A 1 145 ? -11.913 -6.521 26.655 1.00 92.81 145 LEU A C 1
ATOM 1117 O O . LEU A 1 145 ? -12.295 -7.080 27.677 1.00 92.81 145 LEU A O 1
ATOM 1121 N N . ALA A 1 146 ? -10.641 -6.168 26.459 1.00 94.38 146 ALA A N 1
ATOM 1122 C CA . ALA A 1 146 ? -9.564 -6.444 27.407 1.00 94.38 146 ALA A CA 1
ATOM 1123 C C . ALA A 1 146 ? -9.628 -5.554 28.660 1.00 94.38 146 ALA A C 1
ATOM 1125 O O . ALA A 1 146 ? -9.308 -6.007 29.756 1.00 94.38 146 ALA A O 1
ATOM 1126 N N . PHE A 1 147 ? -10.069 -4.302 28.506 1.00 91.50 147 PHE A N 1
ATOM 1127 C CA . PHE A 1 147 ? -10.218 -3.333 29.592 1.00 91.50 147 PHE A CA 1
ATOM 1128 C C . PHE A 1 147 ? -11.672 -2.849 29.669 1.00 91.50 147 PHE A C 1
ATOM 1130 O O . PHE A 1 147 ? -11.984 -1.718 29.264 1.00 91.50 147 PHE A O 1
ATOM 1137 N N . PRO A 1 148 ? -12.596 -3.693 30.166 1.00 83.75 148 PRO A N 1
ATOM 1138 C CA . PRO A 1 148 ? -13.965 -3.265 30.384 1.00 83.75 148 PRO A CA 1
ATOM 1139 C C . PRO A 1 148 ? -13.962 -2.064 31.334 1.00 83.75 148 PRO A C 1
ATOM 1141 O O . PRO A 1 148 ? -13.234 -2.033 32.327 1.00 83.75 148 PRO A O 1
ATOM 1144 N N . ALA A 1 149 ? -14.765 -1.044 31.014 1.00 74.50 149 ALA A N 1
ATOM 1145 C CA . ALA A 1 149 ? -14.937 0.090 31.917 1.00 74.50 149 ALA A CA 1
ATOM 1146 C C . ALA A 1 149 ? -15.396 -0.460 33.276 1.00 74.50 149 ALA A C 1
ATOM 1148 O O . ALA A 1 149 ? -16.359 -1.225 33.317 1.00 74.50 149 ALA A O 1
ATOM 1149 N N . GLY A 1 150 ? -14.647 -0.136 34.335 1.00 63.25 150 GLY A N 1
ATOM 1150 C CA . GLY A 1 150 ? -14.709 -0.838 35.615 1.00 63.25 150 GLY A CA 1
ATOM 1151 C C . GLY A 1 150 ? -16.129 -1.056 36.135 1.00 63.25 150 GLY A C 1
ATOM 1152 O O . GLY A 1 150 ? -16.994 -0.185 36.007 1.00 63.25 150 GLY A O 1
ATOM 1153 N N . CYS A 1 151 ? -16.352 -2.221 36.753 1.00 55.44 151 CYS A N 1
ATOM 1154 C CA . CYS A 1 151 ? -17.541 -2.453 37.566 1.00 55.44 151 CYS A CA 1
ATOM 1155 C C . CYS A 1 151 ? -17.689 -1.283 38.560 1.00 55.44 151 CYS A C 1
ATOM 1157 O O . CYS A 1 151 ? -16.715 -0.945 39.241 1.00 55.44 151 CYS A O 1
ATOM 1159 N N . PRO A 1 152 ? -18.882 -0.676 38.697 1.00 55.75 152 PRO A N 1
ATOM 1160 C CA . PRO A 1 152 ? -19.150 0.203 39.825 1.00 55.75 152 PRO A CA 1
ATOM 1161 C C . PRO A 1 152 ? -18.827 -0.565 41.110 1.00 55.75 152 PRO A C 1
ATOM 1163 O O . PRO A 1 152 ? -19.169 -1.750 41.215 1.00 55.75 152 PRO A O 1
ATOM 1166 N N . ALA A 1 153 ? -18.158 0.085 42.064 1.00 52.53 153 ALA A N 1
ATOM 1167 C CA . ALA A 1 153 ? -17.834 -0.514 43.354 1.00 52.53 153 ALA A CA 1
ATOM 1168 C C . ALA A 1 153 ? -19.090 -1.186 43.946 1.00 52.53 153 ALA A C 1
ATOM 1170 O O . ALA A 1 153 ? -20.075 -0.512 44.238 1.00 52.53 153 ALA A O 1
ATOM 1171 N N . GLY A 1 154 ? -19.079 -2.522 44.055 1.00 59.03 154 GLY A N 1
ATOM 1172 C CA . GLY A 1 154 ? -20.167 -3.291 44.674 1.00 59.03 154 GLY A CA 1
ATOM 1173 C C . GLY A 1 154 ? -20.790 -4.434 43.862 1.00 59.03 154 GLY A C 1
ATOM 1174 O O . GLY A 1 154 ? -21.561 -5.197 44.442 1.00 59.03 154 GLY A O 1
ATOM 1175 N N . ARG A 1 155 ? -20.473 -4.640 42.573 1.00 55.97 155 ARG A N 1
ATOM 1176 C CA . ARG A 1 155 ? -20.941 -5.841 41.837 1.00 55.97 155 ARG A CA 1
ATOM 1177 C C . ARG A 1 155 ? -19.841 -6.891 41.689 1.00 55.97 155 ARG A C 1
ATOM 1179 O O . ARG A 1 155 ? -18.802 -6.633 41.103 1.00 55.97 155 ARG A O 1
ATOM 1186 N N . ARG A 1 156 ? -20.104 -8.093 42.221 1.00 53.44 156 ARG A N 1
ATOM 1187 C CA . ARG A 1 156 ? -19.182 -9.251 42.244 1.00 53.44 156 ARG A CA 1
ATOM 1188 C C . ARG A 1 156 ? -19.133 -10.062 40.943 1.00 53.44 156 ARG A C 1
ATOM 1190 O O . ARG A 1 156 ? -18.465 -11.087 40.906 1.00 53.44 156 ARG A O 1
ATOM 1197 N N . ARG A 1 157 ? -19.861 -9.652 39.906 1.00 54.22 157 ARG A N 1
ATOM 1198 C CA . ARG A 1 157 ? -19.784 -10.259 38.574 1.00 54.22 157 ARG A CA 1
ATOM 1199 C C . ARG A 1 157 ? -19.816 -9.149 37.536 1.00 54.22 157 ARG A C 1
ATOM 1201 O O . ARG A 1 157 ? -20.873 -8.580 37.262 1.00 54.22 157 ARG A O 1
ATOM 1208 N N . CYS A 1 158 ? -18.622 -8.816 37.074 1.00 57.25 158 CYS A N 1
ATOM 1209 C CA . CYS A 1 158 ? -18.361 -8.616 35.665 1.00 57.25 158 CYS A CA 1
ATOM 1210 C C . CYS A 1 158 ? -17.908 -10.009 35.143 1.00 57.25 158 CYS A C 1
ATOM 1212 O O . CYS A 1 158 ? -18.231 -10.317 33.987 1.00 57.25 158 CYS A O 1
#

Sequence (158 aa):
MNHRSTLLLLSAILVGHLLLALGYSALNPLGEAPDEADHWAYIVYLAKERALPVGPKVTQSKHPPLYHATAALVASFAEPANNFLRSNPDVDFVPHPAWSPNFFIHGPEETWPGTGGIRAFYLARLWSVVLSTMTVGAGYALARLAFPAGCPAGRRRC

Foldseek 3Di:
DDPVVVVVVLVCVLVVLLVVLLVCLQPDFQPQPPCRLLLLVQLLCCLPVVDQDDPPPRVCSVDDCPLSNVLNVQLNVAAADDPQFAADPQQDPDDDPPHDPGRGDDDPQLPPPHHHNSVSSSSSSSSVSVVVSVVSVVVVVVCCVVDPPDDDPPDPDD

Radius of gyration: 20.97 Å; chains: 1; bounding box: 49×40×62 Å

pLDDT: mean 91.34, std 10.38, range [52.53, 98.69]